Protein AF-A0A8S4RHJ0-F1 (afdb_monomer_lite)

Foldseek 3Di:
DDDPVVVVVLQVVLCVVVVHDVVVVDDSVVSCVVRVSVVVVVVVVVVVVVVLVVLCPDPPPPPNVVVVPDDD

Radius of gyration: 17.93 Å; chains: 1; bounding box: 36×23×45 Å

Structure (mmCIF, N/CA/C/O backbone):
data_AF-A0A8S4RHJ0-F1
#
_entry.id   AF-A0A8S4RHJ0-F1
#
loop_
_atom_site.group_PDB
_atom_site.id
_atom_site.type_symbol
_atom_site.label_atom_id
_atom_site.label_alt_id
_atom_site.label_comp_id
_atom_site.label_asym_id
_atom_site.label_entity_id
_atom_site.label_seq_id
_atom_site.pdbx_PDB_ins_code
_atom_site.Cartn_x
_atom_site.Cartn_y
_atom_site.Cartn_z
_atom_site.occupancy
_atom_site.B_iso_or_equiv
_atom_site.auth_seq_id
_atom_site.auth_comp_id
_atom_site.auth_asym_id
_atom_site.auth_atom_id
_atom_site.pdbx_PDB_model_num
ATOM 1 N N . MET A 1 1 ? 4.373 11.538 4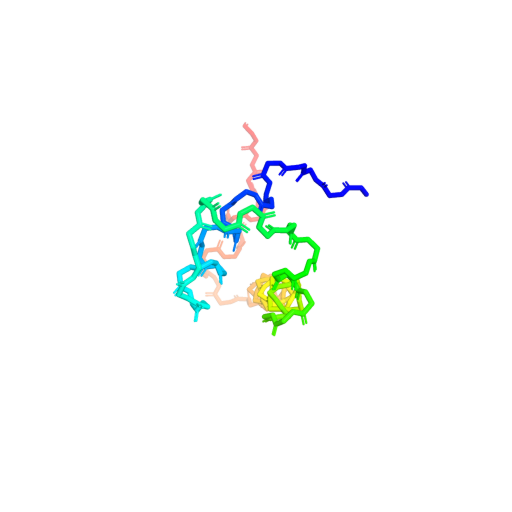.038 1.00 36.88 1 MET A N 1
ATOM 2 C CA . MET A 1 1 ? 3.027 12.013 4.434 1.00 36.88 1 MET A CA 1
ATOM 3 C C . MET A 1 1 ? 2.019 11.536 3.385 1.00 36.88 1 MET A C 1
ATOM 5 O O . MET A 1 1 ? 2.048 12.030 2.271 1.00 36.88 1 MET A O 1
ATOM 9 N N . VAL A 1 2 ? 1.225 10.492 3.668 1.00 48.06 2 VAL A N 1
ATOM 10 C CA . VAL A 1 2 ? 0.282 9.894 2.689 1.00 48.06 2 VAL A CA 1
ATOM 11 C C . VAL A 1 2 ? -1.030 10.697 2.694 1.00 48.06 2 VAL A C 1
ATOM 13 O O . VAL A 1 2 ? -1.570 10.919 3.781 1.00 48.06 2 VAL A O 1
ATOM 16 N N . PRO A 1 3 ? -1.569 11.134 1.540 1.00 42.81 3 PRO A N 1
ATOM 17 C CA . PRO A 1 3 ? -2.749 12.000 1.493 1.00 42.81 3 PRO A CA 1
ATOM 18 C C . PRO A 1 3 ? -3.989 11.332 2.114 1.00 42.81 3 PRO A C 1
ATOM 20 O O . PRO A 1 3 ? -4.305 10.176 1.826 1.00 42.81 3 PRO A O 1
ATOM 23 N N . LYS A 1 4 ? -4.729 12.085 2.947 1.00 50.41 4 LYS A N 1
ATOM 24 C CA . LYS A 1 4 ? -5.911 11.613 3.704 1.00 50.41 4 LYS A CA 1
ATOM 25 C C . LYS A 1 4 ? -6.999 10.979 2.817 1.00 50.41 4 LYS A C 1
ATOM 27 O O . LYS A 1 4 ? -7.657 10.042 3.255 1.00 50.41 4 LYS A O 1
ATOM 32 N N . LYS A 1 5 ? -7.144 11.423 1.560 1.00 42.69 5 LYS A N 1
ATOM 33 C CA . LYS A 1 5 ? -8.176 10.939 0.617 1.00 42.69 5 LYS A CA 1
ATOM 34 C C . LYS A 1 5 ? -8.023 9.458 0.226 1.00 42.69 5 LYS A C 1
ATOM 36 O O . LYS A 1 5 ? -9.018 8.797 -0.053 1.00 42.69 5 LYS A O 1
ATOM 41 N N . ALA A 1 6 ? -6.807 8.908 0.270 1.00 45.50 6 ALA A N 1
ATOM 42 C CA . ALA A 1 6 ? -6.563 7.494 -0.031 1.00 45.50 6 ALA A CA 1
ATOM 43 C C . ALA A 1 6 ? -7.014 6.542 1.097 1.00 45.50 6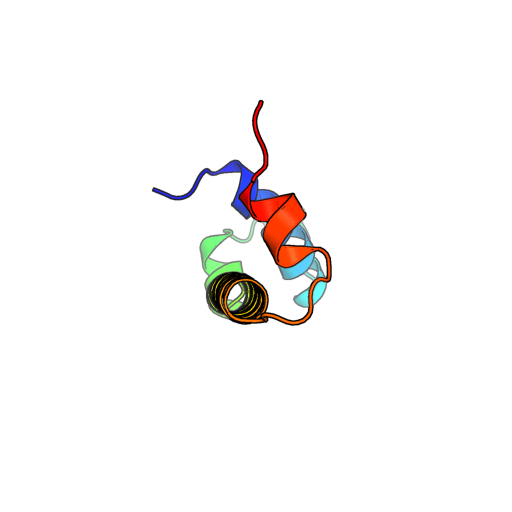 ALA A C 1
ATOM 45 O O . ALA A 1 6 ? -7.207 5.355 0.857 1.00 45.50 6 ALA A O 1
ATOM 46 N N . GLN A 1 7 ? -7.203 7.041 2.326 1.00 48.72 7 GLN A N 1
ATOM 47 C CA . GLN A 1 7 ? -7.541 6.206 3.488 1.00 48.72 7 GLN A CA 1
ATOM 48 C C . GLN A 1 7 ? -9.052 5.986 3.663 1.00 48.72 7 GLN A C 1
ATOM 50 O O . GLN A 1 7 ? -9.450 5.057 4.367 1.00 48.72 7 GLN A O 1
ATOM 55 N N . SER A 1 8 ? -9.887 6.814 3.027 1.00 51.88 8 SER A N 1
ATOM 56 C CA . SER A 1 8 ? -11.346 6.799 3.195 1.00 51.88 8 SER A CA 1
ATOM 57 C C . SER A 1 8 ? -12.001 5.542 2.611 1.00 51.88 8 SER A C 1
ATOM 59 O O . SER A 1 8 ? -12.872 4.957 3.247 1.00 51.88 8 SER A O 1
ATOM 61 N N . HIS A 1 9 ? -11.536 5.072 1.448 1.00 56.28 9 HIS A N 1
ATOM 62 C CA . HIS A 1 9 ? -12.107 3.905 0.760 1.00 56.28 9 HIS A CA 1
ATOM 63 C C . HIS A 1 9 ? -11.881 2.598 1.537 1.00 56.28 9 HIS A C 1
ATOM 65 O O . HIS A 1 9 ? -12.774 1.763 1.654 1.00 56.28 9 HIS A O 1
ATOM 71 N N . SER A 1 10 ? -10.701 2.438 2.142 1.00 61.38 10 SER A N 1
ATOM 72 C CA . SER A 1 10 ? -10.338 1.230 2.892 1.00 61.38 10 SER A CA 1
ATOM 73 C C . SER A 1 10 ? -11.123 1.087 4.201 1.00 61.38 10 SER A C 1
ATOM 75 O O . SER A 1 10 ? -11.301 -0.022 4.694 1.00 61.38 10 SER A O 1
ATOM 77 N N . GLY A 1 11 ? -11.600 2.200 4.771 1.00 69.62 11 GLY A N 1
ATOM 78 C CA . GLY A 1 11 ? -12.332 2.211 6.037 1.00 69.62 11 GLY A CA 1
ATOM 79 C C . GLY A 1 11 ? -13.757 1.663 5.940 1.00 69.62 11 GLY A C 1
ATOM 80 O O . GLY A 1 11 ? -14.224 1.068 6.905 1.00 69.62 11 GLY A O 1
ATOM 81 N N . GLY A 1 12 ? -14.436 1.838 4.801 1.00 76.94 12 GLY A N 1
ATOM 82 C CA . GLY A 1 12 ? -15.768 1.267 4.563 1.00 76.94 12 GLY A CA 1
ATOM 83 C C . GLY A 1 12 ? -15.713 -0.249 4.363 1.00 76.94 12 GLY A C 1
ATOM 84 O O . GLY A 1 12 ? -16.421 -0.989 5.038 1.00 76.94 12 GLY A O 1
ATOM 85 N N . MET A 1 13 ? -14.785 -0.722 3.524 1.00 79.44 13 MET A N 1
ATOM 86 C CA . MET A 1 13 ? -14.539 -2.158 3.337 1.00 79.44 13 MET A CA 1
ATOM 87 C C . MET A 1 13 ? -14.111 -2.855 4.632 1.00 79.44 13 MET A C 1
ATOM 89 O O . MET A 1 13 ? -14.633 -3.916 4.950 1.00 79.44 13 MET A O 1
ATOM 93 N N . ALA A 1 14 ? -13.194 -2.260 5.402 1.00 79.38 14 ALA A N 1
ATOM 94 C CA . ALA A 1 14 ? -12.742 -2.848 6.665 1.00 79.38 14 ALA A CA 1
ATOM 95 C C . ALA A 1 14 ? -13.879 -2.971 7.693 1.00 79.38 14 ALA A C 1
ATOM 97 O O . ALA A 1 14 ? -13.906 -3.917 8.474 1.00 79.38 14 ALA A O 1
ATOM 98 N N . ARG A 1 15 ? -14.828 -2.027 7.675 1.00 82.00 15 ARG A N 1
ATOM 99 C CA . ARG A 1 15 ? -16.042 -2.079 8.495 1.00 82.00 15 ARG A CA 1
ATOM 100 C C . ARG A 1 15 ? -16.979 -3.202 8.056 1.00 82.00 15 ARG A C 1
ATOM 102 O O . ARG A 1 15 ? -17.396 -3.984 8.901 1.00 82.00 15 ARG A O 1
ATOM 109 N N . ALA A 1 16 ? -17.220 -3.340 6.752 1.00 82.75 16 ALA A N 1
ATOM 110 C CA . ALA A 1 16 ? -18.024 -4.430 6.200 1.00 82.75 16 ALA A CA 1
ATOM 111 C C . ALA A 1 16 ? -17.423 -5.815 6.509 1.00 82.75 16 ALA A C 1
ATOM 113 O O . ALA A 1 16 ? -18.145 -6.706 6.940 1.00 82.75 16 ALA A O 1
ATOM 114 N N . MET A 1 17 ? -16.100 -5.976 6.382 1.00 81.62 17 MET A N 1
ATOM 115 C CA . MET A 1 17 ? -15.389 -7.218 6.733 1.00 81.62 17 MET A CA 1
ATOM 116 C C . MET A 1 17 ? -15.514 -7.595 8.217 1.00 81.62 17 MET A C 1
ATOM 118 O O . MET A 1 17 ? -15.457 -8.771 8.554 1.00 81.62 17 MET A O 1
ATOM 122 N N . LEU A 1 18 ? -15.661 -6.604 9.100 1.00 81.56 18 LEU A N 1
ATOM 123 C CA . LEU A 1 18 ? -15.845 -6.798 10.540 1.00 81.56 18 LEU A CA 1
ATOM 124 C C . LEU A 1 18 ? -17.323 -6.809 10.971 1.00 81.56 18 LEU A C 1
ATOM 126 O O .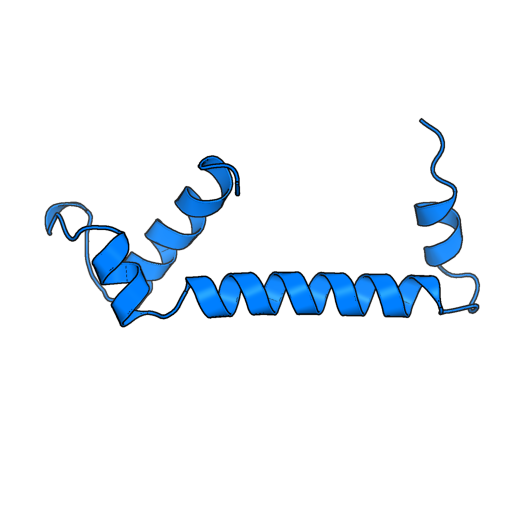 LEU A 1 18 ? -17.590 -6.970 12.158 1.00 81.56 18 LEU A O 1
ATOM 130 N N . GLY A 1 19 ? -18.270 -6.588 10.053 1.00 84.75 19 GLY A N 1
ATOM 131 C CA . GLY A 1 19 ? -19.696 -6.470 10.372 1.00 84.75 19 GLY A CA 1
ATOM 132 C C . GLY A 1 19 ? -20.064 -5.255 11.233 1.00 84.75 19 GLY A C 1
ATOM 133 O O . GLY A 1 19 ? -21.118 -5.257 11.859 1.00 84.75 19 GLY A O 1
ATOM 134 N N . VAL A 1 20 ? -19.215 -4.224 11.291 1.00 84.56 20 VAL A N 1
ATOM 135 C CA . VAL A 1 20 ? -19.436 -3.033 12.130 1.00 84.56 20 VAL A CA 1
ATOM 136 C C . VAL A 1 20 ? -19.956 -1.861 11.303 1.00 84.56 20 VAL A C 1
ATOM 138 O O . VAL A 1 20 ? -19.524 -1.616 10.174 1.00 84.56 20 VAL A O 1
ATOM 141 N N . SER A 1 21 ? -20.875 -1.102 11.877 1.00 82.69 21 SER A N 1
ATOM 142 C CA . SER A 1 21 ? -21.507 0.061 11.264 1.00 82.69 21 SER A CA 1
ATOM 143 C C . SER A 1 21 ? -20.816 1.369 11.676 1.00 82.69 21 SER A C 1
ATOM 145 O O . SER A 1 21 ? -19.926 1.411 12.527 1.00 82.69 21 SER A O 1
ATOM 147 N N . LEU A 1 22 ? -21.228 2.490 11.076 1.00 81.75 22 LEU A N 1
ATOM 148 C CA . LEU A 1 22 ? -20.793 3.820 11.528 1.00 81.75 22 LEU A CA 1
ATOM 149 C C . LEU A 1 22 ? -21.382 4.194 12.901 1.00 81.75 22 LEU A C 1
ATOM 151 O O . LEU A 1 22 ? -20.801 5.029 13.593 1.00 81.75 22 LEU A O 1
ATOM 155 N N . ARG A 1 23 ? -22.500 3.569 13.306 1.00 84.38 23 ARG A N 1
ATOM 156 C CA . ARG A 1 23 ? -23.189 3.839 14.580 1.00 84.38 23 ARG A CA 1
ATOM 157 C C . ARG A 1 23 ? -22.427 3.305 15.787 1.00 84.38 23 ARG A C 1
ATOM 159 O O . ARG A 1 23 ? -22.527 3.889 16.856 1.00 84.38 23 ARG A O 1
ATOM 166 N N . ASP A 1 24 ? -21.596 2.287 15.587 1.00 83.06 24 ASP A N 1
ATOM 167 C CA . ASP A 1 24 ? -20.761 1.707 16.644 1.00 83.06 24 ASP A CA 1
ATOM 168 C C . ASP A 1 24 ? -19.624 2.651 17.082 1.00 83.06 24 ASP A C 1
ATOM 170 O O . ASP A 1 24 ? -18.886 2.346 18.015 1.00 83.06 24 ASP A O 1
ATOM 174 N N . GLN A 1 25 ? -19.441 3.784 16.382 1.00 83.50 25 GLN A N 1
ATOM 175 C CA . GLN A 1 25 ? -18.445 4.830 16.658 1.00 83.50 25 GLN A CA 1
ATOM 176 C C . GLN A 1 25 ? -17.015 4.309 16.907 1.00 83.50 25 GLN A C 1
ATOM 178 O O . GLN A 1 25 ? -16.181 4.962 17.539 1.00 83.50 25 GLN A O 1
ATOM 183 N N . ILE A 1 26 ? -16.684 3.142 16.347 1.00 83.31 26 ILE A N 1
ATOM 184 C CA . ILE A 1 26 ? -15.362 2.540 16.493 1.00 83.31 26 ILE A CA 1
ATOM 185 C C . ILE A 1 26 ? -14.349 3.381 15.717 1.00 83.31 26 ILE A C 1
ATOM 187 O O . ILE A 1 26 ? -14.482 3.630 14.509 1.00 83.31 26 ILE A O 1
ATOM 191 N N . ARG A 1 27 ? -13.295 3.802 16.423 1.00 83.94 27 ARG A N 1
ATOM 192 C CA . ARG A 1 27 ? -12.201 4.600 15.863 1.00 83.94 27 ARG A CA 1
ATOM 193 C C . ARG A 1 27 ? -11.512 3.839 14.727 1.00 83.94 27 ARG A C 1
ATOM 195 O O . ARG A 1 27 ? -11.196 2.658 14.846 1.00 83.94 27 ARG A O 1
ATOM 202 N N . ASN A 1 28 ? -11.174 4.546 13.646 1.00 77.75 28 ASN A N 1
ATOM 203 C CA . ASN A 1 28 ? -10.483 3.958 12.488 1.00 77.75 28 ASN A CA 1
ATOM 204 C C . ASN A 1 28 ? -9.147 3.281 12.844 1.00 77.75 28 ASN A C 1
ATOM 206 O O . ASN A 1 28 ? -8.746 2.341 12.164 1.00 77.75 28 ASN A O 1
ATOM 210 N N . VAL A 1 29 ? -8.461 3.744 13.893 1.00 80.81 29 VAL A N 1
ATOM 211 C CA . VAL A 1 29 ? -7.208 3.136 14.373 1.00 80.81 29 VAL A CA 1
ATOM 212 C C . VAL A 1 29 ? -7.447 1.717 14.892 1.00 80.81 29 VAL A C 1
ATOM 214 O O . VAL A 1 29 ? -6.687 0.813 14.562 1.00 80.81 29 VAL A O 1
ATOM 217 N N . GLU A 1 30 ? -8.541 1.498 15.621 1.00 82.06 30 GLU A N 1
ATOM 218 C CA . GLU A 1 30 ? -8.897 0.186 16.165 1.00 82.06 30 GLU A CA 1
ATOM 219 C C . GLU A 1 30 ? -9.334 -0.778 15.052 1.00 82.06 30 GLU A C 1
ATOM 221 O O . GLU A 1 30 ? -8.897 -1.926 15.003 1.00 82.06 30 GLU A O 1
ATOM 226 N N . ILE A 1 31 ? -10.101 -0.286 14.075 1.00 80.50 31 ILE A N 1
ATOM 227 C CA . ILE A 1 31 ? -10.479 -1.063 12.883 1.00 80.50 31 ILE A CA 1
ATOM 228 C C . ILE A 1 31 ? -9.232 -1.506 12.110 1.00 80.50 31 ILE A C 1
ATOM 230 O O . ILE A 1 31 ? -9.124 -2.667 11.711 1.00 80.50 31 ILE A O 1
AT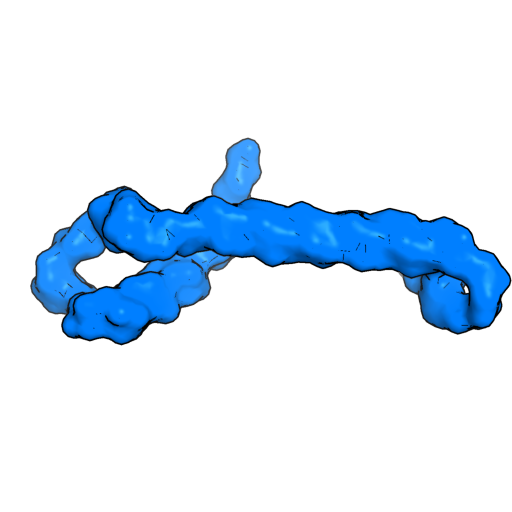OM 234 N N . ARG A 1 32 ? -8.257 -0.605 11.938 1.00 78.38 32 ARG A N 1
ATOM 235 C CA . ARG A 1 32 ? -6.975 -0.913 11.289 1.00 78.38 32 ARG A CA 1
ATOM 236 C C . ARG A 1 32 ? -6.151 -1.924 12.079 1.00 78.38 32 ARG A C 1
ATOM 238 O O . ARG A 1 32 ? -5.585 -2.822 11.463 1.00 78.38 32 ARG A O 1
ATOM 245 N N . ARG A 1 33 ? -6.125 -1.819 13.412 1.00 80.12 33 ARG A N 1
ATOM 246 C CA . ARG A 1 33 ? -5.440 -2.778 14.293 1.00 80.12 33 ARG A CA 1
ATOM 247 C C . ARG A 1 33 ? -6.016 -4.188 14.142 1.00 80.12 33 ARG A C 1
ATOM 249 O O . ARG A 1 33 ? -5.255 -5.143 14.046 1.00 80.12 33 ARG A O 1
ATOM 256 N N . ARG A 1 34 ? -7.345 -4.311 14.076 1.00 79.12 34 ARG A N 1
ATOM 257 C CA . ARG A 1 34 ? -8.035 -5.607 13.956 1.00 79.12 34 ARG A CA 1
ATOM 258 C C . ARG A 1 34 ? -7.886 -6.246 12.576 1.00 79.12 34 ARG A C 1
ATOM 260 O O . ARG A 1 34 ? -7.692 -7.450 12.481 1.00 79.12 34 ARG A O 1
ATOM 267 N N . THR A 1 35 ? -7.958 -5.446 11.513 1.00 73.69 35 THR A N 1
ATOM 268 C CA . THR A 1 35 ? -8.002 -5.955 10.126 1.00 73.69 35 THR A CA 1
ATOM 269 C C . THR A 1 35 ? -6.654 -5.968 9.408 1.00 73.69 35 THR A C 1
ATOM 271 O O . THR A 1 35 ? -6.559 -6.550 8.332 1.00 73.69 35 THR A O 1
ATOM 274 N N . ARG A 1 36 ? -5.613 -5.311 9.949 1.00 75.62 36 ARG A N 1
ATOM 275 C CA . ARG A 1 36 ? -4.292 -5.148 9.298 1.00 75.62 36 ARG A CA 1
ATOM 276 C C . ARG A 1 36 ? -4.375 -4.607 7.861 1.00 75.62 36 ARG A C 1
ATOM 278 O O . ARG A 1 36 ? -3.487 -4.811 7.037 1.00 75.62 36 ARG A O 1
ATOM 285 N N . VAL A 1 37 ? -5.437 -3.862 7.546 1.00 72.12 37 VAL A N 1
ATOM 286 C CA . VAL A 1 37 ? -5.714 -3.330 6.197 1.00 72.12 37 VAL A CA 1
ATOM 287 C C . VAL A 1 37 ? -4.606 -2.399 5.695 1.00 72.12 37 VAL A C 1
ATOM 289 O O . VAL A 1 37 ? -4.379 -2.298 4.489 1.00 72.12 37 VAL A O 1
ATOM 292 N N . THR A 1 38 ? -3.867 -1.750 6.599 1.00 71.44 38 THR A N 1
ATOM 293 C CA . THR A 1 38 ? -2.664 -0.980 6.253 1.00 71.44 38 THR A CA 1
ATOM 294 C C . THR A 1 38 ? -1.587 -1.835 5.595 1.00 71.44 38 THR A C 1
ATOM 296 O O . THR A 1 38 ? -1.004 -1.399 4.602 1.00 71.44 38 THR A O 1
ATOM 299 N N . ASP A 1 39 ? -1.371 -3.052 6.084 1.00 75.19 39 ASP A N 1
ATOM 300 C CA . ASP A 1 39 ? -0.312 -3.939 5.598 1.00 75.19 39 ASP A CA 1
ATOM 301 C C . ASP A 1 39 ? -0.668 -4.470 4.207 1.00 75.19 39 ASP A C 1
ATOM 303 O O . ASP A 1 39 ? 0.169 -4.506 3.303 1.00 75.19 39 ASP A O 1
ATOM 307 N N . ILE A 1 40 ? -1.950 -4.784 3.991 1.00 79.12 40 ILE A N 1
ATOM 308 C CA . ILE A 1 40 ? -2.476 -5.209 2.689 1.00 79.12 40 ILE A CA 1
ATOM 309 C C . ILE A 1 40 ? -2.360 -4.073 1.669 1.00 79.12 40 ILE A C 1
ATOM 311 O O . ILE A 1 40 ? -1.882 -4.296 0.558 1.00 79.12 40 ILE A O 1
ATOM 315 N N . ALA A 1 41 ? -2.732 -2.843 2.033 1.00 81.75 41 ALA A N 1
ATOM 316 C CA . ALA A 1 41 ? -2.609 -1.696 1.134 1.00 81.75 41 ALA A CA 1
ATOM 317 C C . ALA A 1 41 ? -1.147 -1.446 0.722 1.00 81.75 41 ALA A C 1
ATOM 319 O O . ALA A 1 41 ? -0.860 -1.230 -0.459 1.00 81.75 41 ALA A O 1
ATOM 320 N N . GLN A 1 42 ? -0.211 -1.542 1.672 1.00 84.25 42 GLN A N 1
ATOM 321 C CA . GLN A 1 42 ? 1.222 -1.455 1.384 1.00 84.25 42 GLN A CA 1
ATOM 322 C C . GLN A 1 42 ? 1.698 -2.610 0.495 1.00 84.25 42 GLN A C 1
ATOM 324 O O . GLN A 1 42 ? 2.465 -2.390 -0.446 1.00 84.25 42 GLN A O 1
ATOM 329 N N . ARG A 1 43 ? 1.215 -3.835 0.735 1.00 86.56 43 ARG A N 1
ATOM 330 C CA . ARG A 1 43 ? 1.547 -5.007 -0.084 1.00 86.56 43 ARG A CA 1
ATOM 331 C C . ARG A 1 43 ? 1.040 -4.861 -1.515 1.00 86.56 43 ARG A C 1
ATOM 333 O O . ARG A 1 43 ? 1.801 -5.124 -2.442 1.00 86.56 43 ARG A O 1
ATOM 340 N N . VAL A 1 44 ? -0.193 -4.396 -1.704 1.00 87.25 44 VAL A N 1
ATOM 341 C CA . VAL A 1 44 ? -0.778 -4.122 -3.026 1.00 87.25 44 VAL A CA 1
ATOM 342 C C . VAL A 1 44 ? 0.021 -3.041 -3.751 1.00 87.25 44 VAL A C 1
ATOM 344 O O . VAL A 1 44 ? 0.369 -3.225 -4.917 1.00 87.25 44 VAL A O 1
ATOM 347 N N . ALA A 1 45 ? 0.379 -1.948 -3.071 1.00 88.12 45 ALA A N 1
ATOM 348 C CA . ALA A 1 45 ? 1.227 -0.911 -3.655 1.00 88.12 45 ALA A CA 1
ATOM 349 C C . ALA A 1 45 ? 2.595 -1.472 -4.079 1.00 88.12 45 ALA A C 1
ATOM 351 O O . ALA A 1 45 ? 3.045 -1.228 -5.198 1.00 88.12 45 ALA A O 1
ATOM 352 N N . LYS A 1 46 ? 3.228 -2.291 -3.228 1.00 91.19 46 LYS A N 1
ATOM 353 C CA . LYS A 1 46 ? 4.497 -2.959 -3.546 1.00 91.19 46 LYS A CA 1
ATOM 354 C C . LYS A 1 46 ? 4.365 -3.869 -4.766 1.00 91.19 46 LYS A C 1
ATOM 356 O O . LYS A 1 46 ? 5.220 -3.813 -5.641 1.00 91.19 46 LYS A O 1
ATOM 361 N N . LEU A 1 47 ? 3.308 -4.676 -4.849 1.00 92.19 47 LEU A N 1
ATOM 362 C CA . LEU A 1 47 ? 3.065 -5.569 -5.987 1.00 92.19 47 LEU A CA 1
ATOM 363 C C . LEU A 1 47 ? 2.849 -4.792 -7.291 1.00 92.19 47 LEU A C 1
ATOM 365 O O . LEU A 1 47 ? 3.439 -5.156 -8.305 1.00 92.19 47 LEU A O 1
ATOM 369 N N . LYS A 1 48 ? 2.096 -3.686 -7.257 1.00 88.44 48 LYS A N 1
ATOM 370 C CA . LYS A 1 48 ? 1.937 -2.793 -8.417 1.00 88.44 48 LYS A CA 1
ATOM 371 C C . LYS A 1 48 ? 3.278 -2.234 -8.893 1.00 88.44 48 LYS A C 1
ATOM 373 O O . LYS A 1 48 ? 3.563 -2.274 -10.086 1.00 88.44 48 LYS A O 1
ATOM 378 N N . TRP A 1 49 ? 4.129 -1.783 -7.970 1.00 87.69 49 TRP A N 1
ATOM 379 C CA . TRP A 1 49 ? 5.470 -1.297 -8.306 1.00 87.69 49 TRP A CA 1
ATOM 380 C C . TRP A 1 49 ? 6.396 -2.395 -8.838 1.00 87.69 49 TRP A C 1
ATOM 382 O O . TRP A 1 49 ? 7.155 -2.148 -9.771 1.00 87.69 49 TRP A O 1
ATOM 392 N N . GLN A 1 50 ? 6.331 -3.614 -8.291 1.00 89.69 50 GLN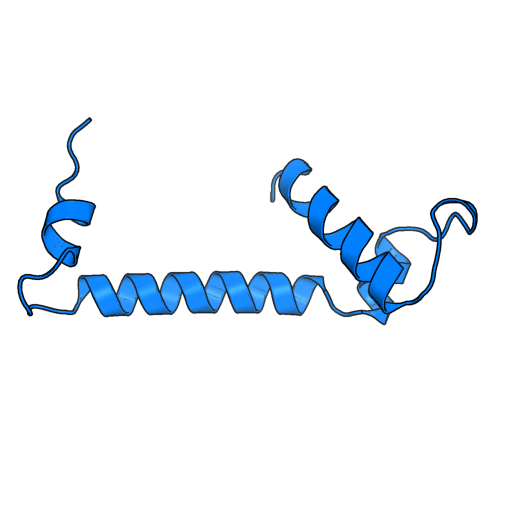 A N 1
ATOM 393 C CA . GLN A 1 50 ? 7.090 -4.753 -8.824 1.00 89.69 50 GLN A CA 1
ATOM 394 C C . GLN A 1 50 ? 6.636 -5.116 -10.238 1.00 89.69 50 GLN A C 1
ATOM 396 O O . GLN A 1 50 ? 7.475 -5.353 -11.103 1.00 89.69 50 GLN A O 1
ATOM 401 N N . TRP A 1 51 ? 5.327 -5.106 -10.490 1.00 86.94 51 TRP A N 1
ATOM 402 C CA . TRP A 1 51 ? 4.784 -5.317 -11.825 1.00 86.94 51 TRP A CA 1
ATOM 403 C C . TRP A 1 51 ? 5.244 -4.225 -12.796 1.00 86.94 51 TRP A C 1
ATOM 405 O O . TRP A 1 51 ? 5.766 -4.551 -13.855 1.00 86.94 51 TRP A O 1
ATOM 415 N N . ALA A 1 52 ? 5.161 -2.946 -12.418 1.00 83.12 52 ALA A N 1
ATOM 416 C CA . ALA A 1 52 ? 5.650 -1.848 -13.254 1.00 83.12 52 ALA A CA 1
ATOM 417 C C . ALA A 1 52 ? 7.146 -2.011 -13.576 1.00 83.12 52 ALA A C 1
ATOM 419 O O . ALA A 1 52 ? 7.548 -1.939 -14.734 1.00 83.12 52 ALA A O 1
ATOM 420 N N . LYS A 1 53 ? 7.966 -2.343 -12.570 1.00 84.00 53 LYS A N 1
ATOM 421 C CA . LYS A 1 53 ? 9.397 -2.635 -12.741 1.00 84.00 53 LYS A CA 1
ATOM 422 C C . LYS A 1 53 ? 9.651 -3.817 -13.682 1.00 84.00 53 LYS A C 1
ATOM 424 O O . LYS A 1 53 ? 10.603 -3.783 -14.458 1.00 84.00 53 LYS A O 1
ATOM 429 N N . HIS A 1 54 ? 8.829 -4.861 -13.603 1.00 84.25 54 HIS A N 1
ATOM 430 C CA . HIS A 1 54 ? 8.891 -6.008 -14.510 1.00 84.25 54 HIS A CA 1
ATOM 431 C C . HIS A 1 54 ? 8.560 -5.601 -15.949 1.00 84.25 54 HIS A C 1
ATOM 433 O O . HIS A 1 54 ? 9.305 -5.941 -16.861 1.00 84.25 54 HIS A O 1
ATOM 439 N N . ILE A 1 55 ? 7.504 -4.809 -16.145 1.00 79.38 55 ILE A N 1
ATOM 440 C CA . ILE A 1 55 ? 7.083 -4.313 -17.463 1.00 79.38 55 ILE A CA 1
ATOM 441 C C . ILE A 1 55 ? 8.134 -3.387 -18.090 1.00 79.38 55 ILE A C 1
ATOM 443 O O . ILE A 1 55 ? 8.393 -3.502 -19.279 1.00 79.38 55 ILE A O 1
ATOM 447 N N . VAL A 1 56 ? 8.801 -2.534 -17.309 1.00 77.19 56 VAL A N 1
ATOM 448 C CA . VAL A 1 56 ? 9.895 -1.670 -17.804 1.00 77.19 56 VAL A CA 1
ATOM 449 C C . VAL A 1 56 ? 11.080 -2.487 -18.343 1.00 77.19 56 VAL A C 1
ATOM 451 O O . VAL A 1 56 ? 11.773 -2.057 -19.258 1.00 77.19 56 VAL A O 1
ATOM 454 N N . ARG A 1 57 ? 11.338 -3.673 -17.780 1.00 78.25 57 ARG A N 1
ATOM 455 C CA . ARG A 1 57 ? 12.460 -4.547 -18.176 1.00 78.25 57 ARG A CA 1
ATOM 456 C C . ARG A 1 57 ? 12.131 -5.475 -19.344 1.00 78.25 57 ARG A C 1
ATOM 458 O O . ARG A 1 57 ? 13.034 -6.105 -19.894 1.00 78.25 57 ARG A O 1
ATOM 465 N N . ARG A 1 58 ? 10.851 -5.590 -19.691 1.00 70.44 58 ARG A N 1
ATOM 466 C CA . ARG A 1 58 ? 10.343 -6.414 -20.788 1.00 70.44 58 ARG A CA 1
ATOM 467 C C . ARG A 1 58 ? 10.667 -5.718 -22.115 1.00 70.44 58 ARG A C 1
ATOM 469 O O . ARG A 1 58 ? 10.198 -4.615 -22.369 1.00 70.44 58 ARG A O 1
ATOM 476 N N . LYS A 1 59 ? 11.520 -6.344 -22.936 1.00 66.62 59 LYS A N 1
ATOM 477 C CA . LYS A 1 59 ? 11.966 -5.835 -24.254 1.00 66.62 59 LYS A CA 1
ATOM 478 C C . LYS A 1 59 ? 11.053 -6.267 -25.411 1.00 66.62 59 LYS A C 1
ATOM 480 O O . LYS A 1 59 ? 11.326 -5.972 -26.566 1.00 66.62 59 LYS A O 1
ATOM 485 N N . ASP A 1 60 ? 9.956 -6.946 -25.101 1.00 69.38 60 ASP A N 1
ATOM 486 C CA . ASP A 1 60 ? 9.024 -7.623 -26.009 1.00 69.38 60 ASP A CA 1
ATOM 487 C C . ASP A 1 60 ? 8.088 -6.680 -26.804 1.00 69.38 60 ASP A C 1
ATOM 489 O O . ASP A 1 60 ? 7.021 -7.095 -27.249 1.00 69.38 60 ASP A O 1
ATOM 493 N N . GLY A 1 61 ? 8.463 -5.410 -27.009 1.00 60.09 61 GLY A N 1
ATOM 494 C CA . GLY A 1 61 ? 7.815 -4.475 -27.951 1.00 60.09 61 GLY A CA 1
ATOM 495 C C . GLY A 1 61 ? 6.342 -4.109 -27.683 1.00 60.09 61 GLY A C 1
ATOM 496 O O . GLY A 1 61 ? 5.768 -3.285 -28.389 1.00 60.09 61 GLY A O 1
ATOM 497 N N . ARG A 1 62 ? 5.704 -4.696 -26.666 1.00 68.25 62 ARG A N 1
ATOM 498 C CA . ARG A 1 62 ? 4.356 -4.341 -26.184 1.00 68.25 62 ARG A CA 1
ATOM 499 C C . ARG A 1 62 ? 4.412 -3.080 -25.326 1.00 68.25 62 ARG A C 1
ATOM 501 O O . ARG A 1 62 ? 5.497 -2.706 -24.929 1.00 68.25 62 ARG A O 1
ATOM 508 N N . TRP A 1 63 ? 3.255 -2.491 -24.998 1.00 63.91 63 TRP A N 1
ATOM 509 C CA . TRP A 1 63 ? 2.963 -1.246 -24.240 1.00 63.91 63 TRP A CA 1
ATOM 510 C C . TRP A 1 63 ? 4.031 -0.588 -23.327 1.00 63.91 63 TRP A C 1
ATOM 512 O O . TRP A 1 63 ? 3.936 0.614 -23.113 1.00 63.91 63 TRP A O 1
ATOM 522 N N . GLY A 1 64 ? 5.024 -1.307 -22.798 1.00 64.31 64 GLY A N 1
ATOM 523 C CA . GLY A 1 64 ? 6.137 -0.792 -21.995 1.00 64.31 64 GLY A CA 1
ATOM 524 C C . GLY A 1 64 ? 6.821 0.463 -22.561 1.00 64.31 64 GLY A C 1
ATOM 525 O O . GLY A 1 64 ? 6.812 1.467 -21.857 1.00 64.31 64 GLY A O 1
ATOM 526 N N . PRO A 1 65 ? 7.347 0.479 -23.805 1.00 64.94 65 PRO A N 1
ATOM 527 C CA . PRO A 1 65 ? 7.986 1.672 -24.370 1.00 64.94 65 PRO A CA 1
ATOM 528 C C . PRO A 1 65 ? 6.998 2.830 -24.570 1.00 64.94 65 PRO A C 1
ATOM 530 O O . PRO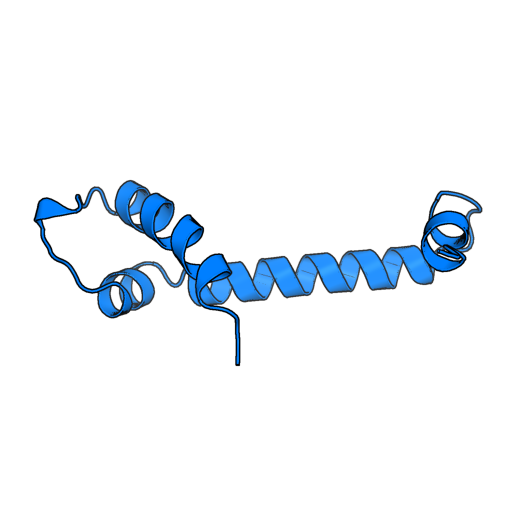 A 1 65 ? 7.263 3.938 -24.126 1.00 64.94 65 PRO A O 1
ATOM 533 N N . LYS A 1 66 ? 5.800 2.560 -25.116 1.00 64.44 66 LYS A N 1
ATOM 534 C CA . LYS A 1 66 ? 4.758 3.579 -25.368 1.00 64.44 66 LYS A CA 1
ATOM 535 C C . LYS A 1 66 ? 4.240 4.278 -24.107 1.00 64.44 66 LYS A C 1
ATOM 537 O O . LYS A 1 66 ? 3.832 5.428 -24.180 1.00 64.44 66 LYS A O 1
ATOM 542 N N . VAL A 1 67 ? 4.202 3.581 -22.971 1.00 65.81 67 VAL A N 1
ATOM 543 C CA . VAL A 1 67 ? 3.769 4.158 -21.686 1.00 65.81 67 VAL A CA 1
ATOM 544 C C . VAL A 1 67 ? 4.901 4.949 -21.017 1.00 65.81 67 VAL A C 1
ATOM 546 O O . VAL A 1 67 ? 4.625 5.874 -20.259 1.00 65.81 67 VAL A O 1
ATOM 549 N N . LEU A 1 68 ? 6.165 4.605 -21.290 1.00 65.50 68 LEU A N 1
ATOM 550 C CA . LEU A 1 68 ? 7.340 5.277 -20.721 1.00 65.50 68 LEU A CA 1
ATOM 551 C C . LEU A 1 68 ? 7.790 6.500 -21.528 1.00 65.50 68 LEU A C 1
ATOM 553 O O . LEU A 1 68 ? 8.299 7.447 -20.940 1.00 65.50 68 LEU A O 1
ATOM 557 N N . GLU A 1 69 ? 7.578 6.503 -22.843 1.00 68.69 69 GLU A N 1
ATOM 558 C CA . GLU A 1 69 ? 7.853 7.637 -23.739 1.00 68.69 69 GLU A CA 1
ATOM 559 C C . GLU A 1 69 ? 6.707 8.658 -23.783 1.00 68.69 69 GLU A C 1
ATOM 561 O O . GLU A 1 69 ? 6.648 9.487 -24.689 1.00 68.69 69 GLU A O 1
ATOM 566 N N . TRP A 1 70 ? 5.775 8.610 -22.827 1.00 66.38 70 TRP A N 1
ATOM 567 C CA . TRP A 1 70 ? 4.674 9.564 -22.790 1.00 66.38 70 TRP A CA 1
ATOM 568 C C . TRP A 1 70 ? 5.218 10.995 -22.661 1.00 66.38 70 TRP A C 1
ATOM 570 O O . TRP A 1 70 ? 5.815 11.352 -21.643 1.00 66.38 70 TRP A O 1
ATOM 580 N N . GLN A 1 71 ? 5.010 11.798 -23.705 1.00 60.16 71 GLN A N 1
ATOM 581 C CA . GLN A 1 71 ? 5.209 13.243 -23.686 1.00 60.16 71 GLN A CA 1
ATOM 582 C C . GLN A 1 71 ? 3.843 13.936 -23.533 1.00 60.16 71 GLN A C 1
ATOM 584 O O . GLN A 1 71 ? 2.873 13.446 -24.118 1.00 60.16 71 GLN A O 1
ATOM 589 N N . PRO A 1 72 ? 3.761 15.001 -22.712 1.00 65.19 72 PRO A N 1
ATOM 590 C CA . PRO A 1 72 ? 2.508 15.658 -22.343 1.00 65.19 72 PRO A CA 1
ATOM 591 C C . PRO A 1 72 ? 1.774 16.339 -23.497 1.00 65.19 72 PRO A C 1
ATOM 593 O O . PRO A 1 72 ? 2.448 16.810 -24.440 1.00 65.19 72 PRO A O 1
#

Organism: NCBI:txid348720

Sequence (72 aa):
MVPKKAQSHSGGMARAMLGVSLRDQIRNVEIRRRTRVTDIAQRVAKLKWQWAKHIVRRKDGRWGPKVLEWQP

pLDDT: mean 73.75, std 12.96, range [36.88, 92.19]

Secondary structure (DSSP, 8-state):
---GGGTHHHHHHHHHHTT--STT---HHHHHHHH-HHHHHHHHHHHHHHHHHHHHH--SSSSHHHHHS---